Protein AF-A0A961B3Q0-F1 (afdb_monomer_lite)

Structure (mmCIF, N/CA/C/O backbone):
data_AF-A0A961B3Q0-F1
#
_entry.id   AF-A0A961B3Q0-F1
#
loop_
_atom_site.group_PDB
_atom_site.id
_atom_site.type_symbol
_atom_site.label_atom_id
_atom_site.label_alt_id
_atom_site.label_comp_id
_atom_site.label_asym_id
_atom_site.label_entity_id
_atom_site.label_seq_id
_atom_site.pdbx_PDB_ins_code
_atom_site.Cartn_x
_atom_site.Cartn_y
_atom_site.Cartn_z
_atom_site.occupancy
_atom_site.B_iso_or_equiv
_atom_site.auth_seq_id
_atom_site.auth_comp_id
_atom_site.auth_asym_id
_atom_site.auth_atom_id
_atom_site.pdbx_PDB_model_num
ATOM 1 N N . PHE A 1 1 ? 14.839 4.312 12.881 1.00 90.06 1 PHE A N 1
ATOM 2 C CA . PHE A 1 1 ? 15.370 3.310 11.937 1.00 90.06 1 PHE A CA 1
ATOM 3 C C . PHE A 1 1 ? 16.453 3.982 11.109 1.00 90.06 1 PHE A C 1
ATOM 5 O O . PHE A 1 1 ? 16.129 4.954 10.443 1.00 90.06 1 PHE A O 1
ATOM 12 N N . GLU A 1 2 ? 17.707 3.524 11.179 1.00 97.56 2 GLU A N 1
ATOM 13 C CA . GLU A 1 2 ? 18.818 4.078 10.370 1.00 97.56 2 GLU A CA 1
ATOM 14 C C . GLU A 1 2 ? 18.871 3.471 8.957 1.00 97.56 2 GLU A C 1
ATOM 16 O O . GLU A 1 2 ? 19.358 4.098 8.022 1.00 97.56 2 GLU A O 1
ATOM 21 N N . HIS A 1 3 ? 18.286 2.281 8.780 1.00 97.69 3 HIS A N 1
ATOM 22 C CA . HIS A 1 3 ? 18.258 1.552 7.513 1.00 97.69 3 HIS A CA 1
ATOM 23 C C . HIS A 1 3 ? 16.852 0.998 7.235 1.00 97.69 3 HIS A C 1
ATOM 25 O O . HIS A 1 3 ? 16.516 -0.110 7.649 1.00 97.69 3 HIS A O 1
ATOM 31 N N . ALA A 1 4 ? 16.011 1.779 6.551 1.00 97.62 4 ALA A N 1
ATOM 32 C CA . ALA A 1 4 ? 14.669 1.373 6.128 1.00 97.62 4 ALA A CA 1
ATOM 33 C C . ALA A 1 4 ? 14.521 1.532 4.609 1.00 97.62 4 ALA A C 1
ATOM 35 O O . ALA A 1 4 ? 14.620 2.637 4.081 1.00 97.62 4 ALA A O 1
ATOM 36 N N . TYR A 1 5 ? 14.277 0.422 3.911 1.00 98.19 5 TYR A N 1
ATOM 37 C CA . TYR A 1 5 ? 14.203 0.373 2.450 1.00 98.19 5 TYR A CA 1
ATOM 38 C C . TYR A 1 5 ? 12.797 -0.007 1.983 1.00 98.19 5 TYR A C 1
ATOM 40 O O . TYR A 1 5 ? 12.116 -0.830 2.602 1.00 98.19 5 TYR A O 1
ATOM 48 N N . CYS A 1 6 ? 12.369 0.571 0.862 1.00 98.12 6 CYS A N 1
ATOM 49 C CA . CYS A 1 6 ? 11.148 0.151 0.180 1.00 98.12 6 CYS A CA 1
ATOM 50 C C . CYS A 1 6 ? 11.359 -1.174 -0.570 1.00 98.12 6 CYS A C 1
ATOM 52 O O . CYS A 1 6 ? 12.486 -1.573 -0.854 1.00 98.12 6 CYS A O 1
ATOM 54 N N . GLN A 1 7 ? 10.264 -1.865 -0.893 1.00 98.25 7 GLN A N 1
ATOM 55 C CA . GLN A 1 7 ? 10.334 -3.137 -1.623 1.00 98.25 7 GLN A CA 1
ATOM 56 C C . GLN A 1 7 ? 10.513 -2.926 -3.132 1.00 98.25 7 GLN A C 1
ATOM 58 O O . GLN A 1 7 ? 11.061 -3.792 -3.802 1.00 98.25 7 GLN A O 1
ATOM 63 N N . GLN A 1 8 ? 10.067 -1.780 -3.655 1.00 98.44 8 GLN A N 1
ATOM 64 C CA . GLN A 1 8 ? 10.293 -1.345 -5.029 1.00 98.44 8 GLN A CA 1
ATOM 65 C C . GLN A 1 8 ? 10.309 0.188 -5.070 1.00 98.44 8 GLN A C 1
ATOM 67 O O . GLN A 1 8 ? 9.436 0.826 -4.483 1.00 98.44 8 GLN A O 1
ATOM 72 N N . ALA A 1 9 ? 11.273 0.784 -5.776 1.00 98.06 9 ALA A N 1
ATOM 73 C CA . ALA A 1 9 ? 11.470 2.236 -5.846 1.00 98.06 9 ALA A CA 1
ATOM 74 C C . ALA A 1 9 ? 10.506 2.939 -6.833 1.00 98.06 9 ALA A C 1
ATOM 76 O O . ALA A 1 9 ? 10.920 3.759 -7.645 1.00 98.06 9 ALA A O 1
ATOM 77 N N . VAL A 1 10 ? 9.213 2.596 -6.775 1.00 97.69 10 VAL A N 1
ATOM 78 C CA . VAL A 1 10 ? 8.124 3.172 -7.586 1.00 97.69 10 VAL A CA 1
ATOM 79 C C . VAL A 1 10 ? 6.895 3.349 -6.691 1.00 97.69 10 VAL A C 1
ATOM 81 O O . VAL A 1 10 ? 6.622 2.504 -5.838 1.00 97.69 10 VAL A O 1
ATOM 84 N N . CYS A 1 11 ? 6.146 4.444 -6.852 1.00 96.94 11 CYS A N 1
ATOM 85 C CA . CYS A 1 11 ? 5.115 4.848 -5.893 1.00 96.94 11 CYS A CA 1
ATOM 86 C C . CYS A 1 11 ? 3.980 3.821 -5.7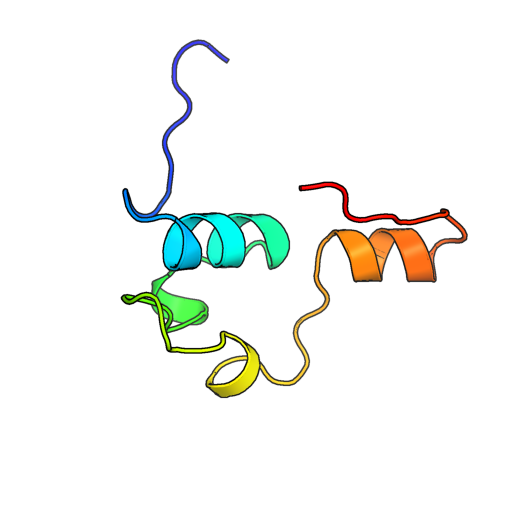15 1.00 96.94 11 CYS A C 1
ATOM 88 O O . CYS A 1 11 ? 3.754 3.395 -4.583 1.00 96.94 11 CYS A O 1
ATOM 90 N N . SER A 1 12 ? 3.287 3.398 -6.779 1.00 97.94 12 SER A N 1
ATOM 91 C CA . SER A 1 12 ? 2.165 2.445 -6.670 1.00 97.94 12 SER A CA 1
ATOM 92 C C . SER A 1 12 ? 2.595 1.061 -6.138 1.00 97.94 12 SER A C 1
ATOM 94 O O . SER A 1 12 ? 1.996 0.600 -5.158 1.00 97.94 12 SER A O 1
ATOM 96 N N . PRO A 1 13 ? 3.683 0.437 -6.640 1.00 98.19 13 PRO A N 1
ATOM 97 C CA . PRO A 1 13 ? 4.211 -0.820 -6.100 1.00 98.19 13 PRO A CA 1
ATOM 98 C C . PRO A 1 13 ? 4.606 -0.720 -4.621 1.00 98.19 13 PRO A C 1
ATOM 100 O O . PRO A 1 13 ? 4.235 -1.570 -3.810 1.00 98.19 13 PRO A O 1
ATOM 103 N N . SER A 1 14 ? 5.303 0.358 -4.241 1.00 98.50 14 SER A N 1
ATOM 104 C CA . SER A 1 14 ? 5.737 0.601 -2.860 1.00 98.50 14 SER A CA 1
ATOM 105 C C . SER A 1 14 ? 4.556 0.804 -1.905 1.00 98.50 14 SER A C 1
ATOM 107 O O . SER A 1 14 ? 4.465 0.140 -0.871 1.00 98.50 14 SER A O 1
ATOM 109 N N . ARG A 1 15 ? 3.603 1.677 -2.266 1.00 98.38 15 ARG A N 1
ATOM 110 C CA . ARG A 1 15 ? 2.416 1.966 -1.442 1.00 98.38 15 ARG A CA 1
ATOM 111 C C . ARG A 1 15 ? 1.521 0.740 -1.305 1.00 98.38 15 ARG A C 1
ATOM 113 O O . ARG A 1 15 ? 1.077 0.443 -0.198 1.00 98.38 15 ARG A O 1
ATOM 120 N N . SER A 1 16 ? 1.304 0.003 -2.395 1.00 98.44 16 SER A N 1
ATOM 121 C CA . SER A 1 16 ? 0.545 -1.251 -2.371 1.00 98.44 16 SER A CA 1
ATOM 122 C C . SER A 1 16 ? 1.205 -2.275 -1.451 1.00 98.44 16 SER A C 1
ATOM 124 O O . SER A 1 16 ? 0.510 -2.908 -0.658 1.00 98.44 16 SER A O 1
ATOM 126 N N . SER A 1 17 ? 2.538 -2.394 -1.490 1.00 98.56 17 SER A N 1
ATOM 127 C CA . SER A 1 17 ? 3.291 -3.299 -0.613 1.00 98.56 17 SER A CA 1
ATOM 128 C C . SER A 1 17 ? 3.079 -2.972 0.868 1.00 98.56 17 SER A C 1
ATOM 130 O O . SER A 1 17 ? 2.674 -3.831 1.653 1.00 98.56 17 SER A O 1
ATOM 132 N N . ILE A 1 18 ? 3.255 -1.702 1.246 1.00 98.31 18 ILE A N 1
ATOM 133 C CA . ILE A 1 18 ? 3.099 -1.247 2.635 1.00 98.31 18 ILE A CA 1
ATOM 134 C C . ILE A 1 18 ? 1.654 -1.411 3.122 1.00 98.31 18 ILE A C 1
ATOM 136 O O . ILE A 1 18 ? 1.424 -1.966 4.193 1.00 98.31 18 ILE A O 1
ATOM 140 N N . LEU A 1 19 ? 0.668 -0.951 2.346 1.00 98.50 19 LEU A N 1
ATOM 141 C CA . LEU A 1 19 ? -0.729 -0.923 2.789 1.00 98.50 19 LEU A CA 1
ATOM 142 C C . LEU A 1 19 ? -1.376 -2.309 2.839 1.00 98.50 19 LEU A C 1
ATOM 144 O O . LEU A 1 19 ? -2.354 -2.481 3.559 1.00 98.50 19 LEU A O 1
ATOM 148 N N . THR A 1 20 ? -0.857 -3.287 2.099 1.00 98.44 20 THR A N 1
ATOM 149 C CA . THR A 1 20 ? -1.328 -4.682 2.151 1.00 98.44 20 THR A CA 1
ATOM 150 C C . THR A 1 20 ? -0.484 -5.564 3.073 1.00 98.44 20 THR A C 1
ATOM 152 O O . THR A 1 20 ? -0.903 -6.670 3.414 1.00 98.44 20 THR A O 1
ATOM 155 N N . GLY A 1 21 ? 0.714 -5.112 3.461 1.00 98.25 21 GLY A N 1
ATOM 156 C C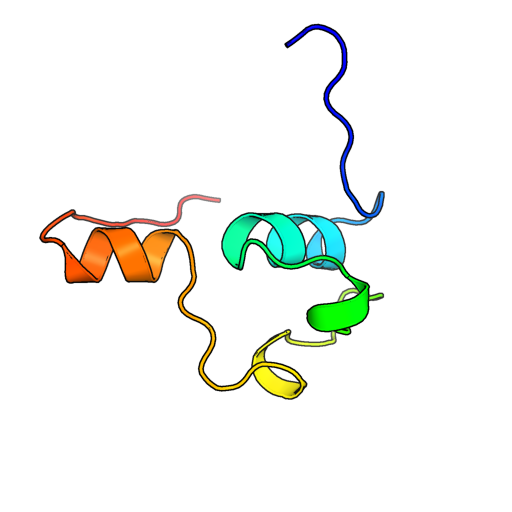A . GLY A 1 21 ? 1.701 -5.929 4.171 1.00 98.25 21 GLY A CA 1
ATOM 157 C C . GLY A 1 21 ? 2.271 -7.074 3.321 1.00 98.25 21 GLY A C 1
ATOM 158 O O . GLY A 1 21 ? 2.733 -8.077 3.867 1.00 98.25 21 GLY A O 1
ATOM 159 N N . ARG A 1 22 ? 2.206 -6.976 1.986 1.00 98.38 22 ARG A N 1
ATOM 160 C CA . ARG A 1 22 ? 2.629 -8.023 1.039 1.00 98.38 22 ARG A CA 1
ATOM 161 C C . ARG A 1 22 ? 3.729 -7.504 0.122 1.00 98.38 22 ARG A C 1
ATOM 163 O O . ARG A 1 22 ? 3.698 -6.359 -0.291 1.00 98.38 22 ARG A O 1
ATOM 170 N N . ARG A 1 23 ? 4.690 -8.355 -0.247 1.00 98.38 23 ARG A N 1
ATOM 171 C CA . ARG A 1 23 ? 5.748 -7.984 -1.207 1.00 98.38 23 ARG A CA 1
ATOM 172 C C . ARG A 1 23 ? 5.173 -7.782 -2.623 1.00 98.38 23 ARG A C 1
ATOM 174 O O . ARG A 1 23 ? 4.150 -8.403 -2.923 1.00 98.38 23 ARG A O 1
ATOM 181 N N . PRO A 1 24 ? 5.851 -7.019 -3.509 1.00 98.06 24 PRO A N 1
ATOM 182 C CA . PRO A 1 24 ? 5.455 -6.852 -4.913 1.00 98.06 24 PRO A CA 1
ATOM 183 C C . PRO A 1 24 ? 5.158 -8.171 -5.639 1.00 98.06 24 PRO A C 1
ATOM 185 O O . PRO A 1 24 ? 4.197 -8.265 -6.394 1.00 98.06 24 PRO A O 1
ATOM 188 N N . ASP A 1 25 ? 5.895 -9.237 -5.321 1.00 98.19 25 ASP A N 1
ATOM 189 C CA . ASP A 1 25 ? 5.673 -10.565 -5.908 1.00 98.19 25 ASP A CA 1
ATOM 190 C C . ASP A 1 25 ? 4.321 -11.192 -5.567 1.00 98.19 25 ASP A C 1
ATOM 192 O O . ASP A 1 25 ? 3.829 -12.028 -6.326 1.00 98.19 25 ASP A O 1
ATOM 196 N N . ALA A 1 26 ? 3.717 -10.799 -4.445 1.00 98.19 26 ALA A N 1
ATOM 197 C CA . ALA A 1 26 ? 2.385 -11.228 -4.042 1.00 98.19 26 ALA A CA 1
ATOM 198 C C . ALA A 1 26 ? 1.302 -10.246 -4.509 1.00 98.19 26 ALA A C 1
ATOM 200 O O . ALA A 1 26 ? 0.227 -10.684 -4.905 1.00 98.19 26 ALA A O 1
ATOM 201 N N . THR A 1 27 ? 1.567 -8.933 -4.487 1.00 98.19 27 THR A N 1
ATOM 202 C CA . THR A 1 27 ? 0.597 -7.927 -4.962 1.00 98.19 27 THR A CA 1
ATOM 203 C C . THR A 1 27 ? 0.474 -7.894 -6.485 1.00 98.19 27 THR A C 1
ATOM 205 O O . THR A 1 27 ? -0.549 -7.440 -6.987 1.00 98.19 27 THR A O 1
ATOM 208 N N . LYS A 1 28 ? 1.508 -8.352 -7.207 1.00 98.31 28 LYS A N 1
ATOM 209 C CA . LYS A 1 28 ? 1.662 -8.279 -8.671 1.00 98.31 28 LYS A CA 1
ATOM 210 C C . LYS A 1 28 ? 1.572 -6.861 -9.246 1.00 98.31 28 LYS A C 1
ATOM 212 O O . LYS A 1 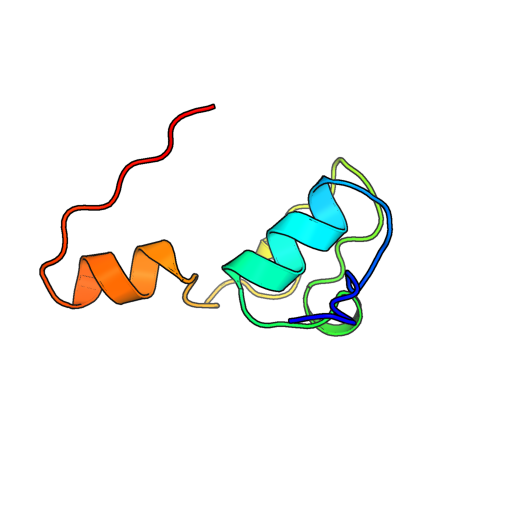28 ? 1.345 -6.698 -10.439 1.00 98.31 28 LYS A O 1
ATOM 217 N N . VAL A 1 29 ? 1.774 -5.839 -8.414 1.00 98.50 29 VAL A N 1
ATOM 218 C CA . VAL A 1 29 ? 1.817 -4.437 -8.845 1.00 98.50 29 VAL A CA 1
ATOM 219 C C . VAL A 1 29 ? 3.265 -4.062 -9.119 1.00 98.50 29 VAL A C 1
ATOM 221 O O . VAL A 1 29 ? 4.050 -3.926 -8.181 1.00 98.50 29 VAL A O 1
ATOM 224 N N . TYR A 1 30 ? 3.604 -3.884 -10.394 1.00 98.12 30 TYR A N 1
ATOM 225 C CA . TYR A 1 30 ? 4.954 -3.514 -10.841 1.00 98.12 30 TYR A CA 1
ATOM 226 C C . TYR A 1 30 ? 4.998 -2.167 -11.577 1.00 98.12 30 TYR A C 1
ATOM 228 O O . TYR A 1 30 ? 6.081 -1.613 -11.763 1.00 98.12 30 TYR A O 1
ATOM 236 N N . ASP A 1 31 ? 3.835 -1.628 -11.938 1.00 97.69 31 ASP A N 1
ATOM 237 C CA . ASP A 1 31 ? 3.631 -0.383 -12.677 1.00 97.69 31 ASP A CA 1
ATOM 238 C C . ASP A 1 31 ? 2.705 0.575 -11.896 1.00 97.69 31 ASP A C 1
ATOM 240 O O . ASP A 1 31 ? 2.528 0.439 -10.680 1.00 97.69 31 ASP A O 1
ATOM 244 N N . LEU A 1 32 ? 2.166 1.590 -12.576 1.00 97.44 32 LEU A N 1
ATOM 245 C CA . LEU A 1 32 ? 1.276 2.593 -11.987 1.00 97.44 32 LEU A CA 1
ATOM 246 C C . LEU A 1 32 ? -0.216 2.336 -12.245 1.00 97.44 32 LEU A C 1
ATOM 248 O O . LEU A 1 32 ? -1.037 3.017 -11.635 1.00 97.44 32 LEU A O 1
ATOM 252 N N . ASP A 1 33 ? -0.557 1.349 -13.074 1.00 97.88 33 ASP A N 1
ATOM 253 C CA . ASP A 1 33 ? -1.927 1.110 -13.546 1.00 97.88 33 ASP A CA 1
ATOM 254 C C . ASP A 1 33 ? -2.558 -0.128 -12.891 1.00 97.88 33 ASP A C 1
ATOM 256 O O . ASP A 1 33 ? -3.767 -0.187 -12.651 1.00 97.88 33 ASP A O 1
ATOM 260 N N . THR A 1 34 ? -1.740 -1.125 -12.558 1.00 97.56 34 THR A N 1
ATOM 261 C CA . THR A 1 34 ? -2.182 -2.400 -12.001 1.00 97.56 34 THR A CA 1
ATOM 262 C C . THR A 1 34 ? -2.685 -2.225 -10.571 1.00 97.56 34 THR A C 1
ATOM 264 O O . THR A 1 34 ? -1.962 -1.802 -9.667 1.00 97.56 34 THR A O 1
ATOM 267 N N . HIS A 1 35 ? -3.929 -2.632 -10.323 1.00 97.88 35 HIS A N 1
ATOM 268 C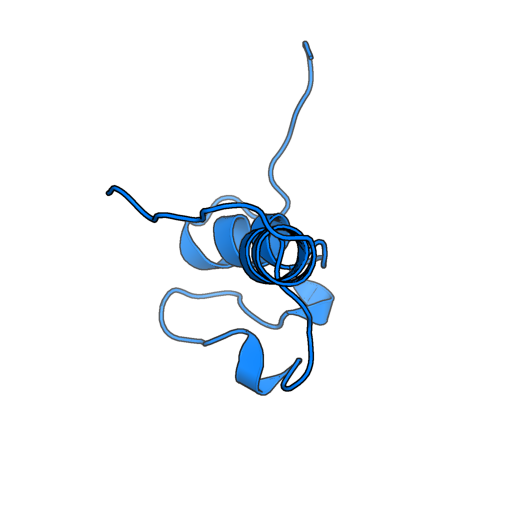 CA . HIS A 1 35 ? -4.512 -2.616 -8.987 1.00 97.88 35 HIS A CA 1
ATOM 269 C C . HIS A 1 35 ? -4.264 -3.944 -8.250 1.00 97.88 35 HIS A C 1
ATOM 271 O O . HIS A 1 35 ? -4.614 -5.013 -8.751 1.00 97.88 35 HIS A O 1
ATOM 277 N N . PHE A 1 36 ? -3.750 -3.901 -7.013 1.00 98.12 36 PHE A N 1
ATOM 278 C CA . PHE A 1 36 ? -3.366 -5.104 -6.244 1.00 98.12 36 PHE A CA 1
ATOM 279 C C . PHE A 1 36 ? -4.513 -6.103 -6.001 1.00 98.12 36 PHE A C 1
ATOM 281 O O . PHE A 1 36 ? -4.267 -7.286 -5.771 1.00 98.12 36 PHE A O 1
ATOM 288 N N . ARG A 1 37 ? -5.777 -5.655 -6.055 1.00 98.25 37 ARG A N 1
ATOM 289 C CA . ARG A 1 37 ? -6.955 -6.537 -5.923 1.00 98.25 37 ARG A CA 1
ATOM 290 C C . ARG A 1 37 ? -7.120 -7.515 -7.081 1.00 98.25 37 ARG A C 1
ATOM 292 O O . ARG A 1 37 ? -7.814 -8.504 -6.900 1.00 98.25 37 ARG A O 1
ATOM 299 N N . ALA A 1 38 ? -6.486 -7.264 -8.228 1.00 98.12 38 ALA A N 1
ATOM 300 C CA . ALA A 1 38 ? -6.473 -8.225 -9.325 1.00 98.12 38 ALA A CA 1
ATOM 301 C C . ALA A 1 38 ? -5.787 -9.539 -8.908 1.00 98.12 38 ALA A C 1
ATOM 303 O O . ALA A 1 38 ? -6.258 -10.614 -9.261 1.00 98.12 38 ALA A O 1
ATOM 304 N N . ALA A 1 39 ? -4.712 -9.456 -8.115 1.00 98.06 39 ALA A N 1
ATOM 305 C CA . ALA A 1 39 ? -4.018 -10.624 -7.575 1.00 98.06 39 ALA A CA 1
ATOM 306 C C . ALA A 1 39 ? -4.523 -11.037 -6.182 1.00 98.06 39 ALA A C 1
ATOM 308 O O . ALA A 1 39 ? -4.522 -12.220 -5.853 1.00 98.06 39 ALA A O 1
ATOM 309 N N . LEU A 1 40 ? -4.938 -10.073 -5.352 1.00 98.12 40 LEU A N 1
ATOM 310 C CA . LEU A 1 40 ? -5.308 -10.283 -3.949 1.00 98.12 40 LEU A CA 1
ATOM 311 C C . LEU A 1 40 ? -6.715 -9.728 -3.646 1.00 98.12 40 LEU A C 1
ATOM 313 O O . LEU A 1 40 ? -6.827 -8.722 -2.933 1.00 98.12 40 LEU A O 1
ATOM 317 N N . PRO A 1 41 ? -7.792 -10.349 -4.160 1.00 98.06 41 PRO A N 1
ATOM 318 C CA . PRO A 1 41 ? -9.151 -9.808 -4.068 1.00 98.06 41 PRO A CA 1
ATOM 319 C C . PRO A 1 41 ? -9.614 -9.577 -2.624 1.00 98.06 41 PRO A C 1
ATOM 321 O O . PRO A 1 41 ? -10.212 -8.540 -2.345 1.00 98.06 41 PRO A O 1
ATOM 324 N N . ASP A 1 42 ? -9.216 -10.438 -1.683 1.00 97.94 42 ASP A N 1
ATOM 325 C CA . ASP A 1 42 ? -9.710 -10.425 -0.294 1.00 97.94 42 ASP A CA 1
ATOM 326 C C . ASP A 1 42 ? -8.701 -9.894 0.739 1.00 97.94 42 ASP A C 1
ATOM 328 O O . ASP A 1 42 ? -8.934 -9.944 1.944 1.00 97.94 42 ASP A O 1
ATOM 332 N N . CYS A 1 43 ? -7.554 -9.360 0.307 1.00 97.94 43 CYS A N 1
ATOM 333 C CA . CYS A 1 43 ? -6.527 -8.868 1.231 1.00 97.94 43 CYS A CA 1
ATOM 334 C C . CYS A 1 43 ? -7.042 -7.731 2.134 1.00 97.94 43 CYS A C 1
ATOM 336 O O . CYS A 1 43 ? -7.513 -6.707 1.655 1.00 97.94 43 CYS A O 1
ATOM 338 N N . VAL A 1 44 ? -6.920 -7.859 3.452 1.00 98.31 44 VAL A N 1
ATOM 339 C CA . VAL A 1 44 ? -7.239 -6.752 4.366 1.00 98.31 44 VAL A CA 1
ATOM 340 C C . VAL A 1 44 ? -6.079 -5.757 4.366 1.00 98.31 44 VAL A C 1
ATOM 342 O O . VAL A 1 44 ? -4.950 -6.128 4.682 1.00 98.31 44 VAL A O 1
ATOM 345 N N . THR A 1 45 ? -6.342 -4.501 4.005 1.00 98.69 45 THR A N 1
ATOM 346 C CA . THR A 1 45 ? -5.332 -3.436 4.060 1.00 98.69 45 THR A CA 1
ATOM 347 C C . THR A 1 45 ? -5.173 -2.885 5.474 1.00 98.69 45 THR A C 1
ATOM 349 O O . THR A 1 45 ? -6.067 -3.013 6.311 1.00 98.69 45 THR A O 1
ATOM 352 N N . LEU A 1 46 ? -4.055 -2.211 5.742 1.00 98.62 46 LEU A N 1
ATOM 353 C CA . LEU A 1 46 ? -3.769 -1.590 7.031 1.00 98.62 46 LEU A CA 1
ATOM 354 C C . LEU A 1 46 ? -4.915 -0.659 7.494 1.00 98.62 46 LEU A C 1
ATOM 356 O O . LEU A 1 46 ? -5.413 -0.869 8.601 1.00 98.62 46 LEU A O 1
ATOM 360 N N . PRO A 1 47 ? -5.442 0.281 6.674 1.00 98.56 47 PRO A N 1
ATOM 361 C CA . PRO A 1 47 ? -6.610 1.069 7.074 1.00 98.56 47 PRO A CA 1
ATOM 362 C C . PRO A 1 47 ? -7.874 0.225 7.285 1.00 98.56 47 PRO A C 1
ATOM 364 O O . PRO A 1 47 ? -8.628 0.484 8.219 1.00 98.56 47 PRO A O 1
ATOM 367 N N . GLN A 1 48 ? -8.118 -0.804 6.462 1.00 98.62 48 GLN A N 1
ATOM 368 C CA . GLN A 1 48 ? -9.278 -1.688 6.647 1.00 98.62 48 GLN A CA 1
ATOM 369 C C . GLN A 1 48 ? -9.218 -2.424 7.991 1.00 98.62 48 GLN A C 1
ATOM 371 O O . GLN A 1 48 ? -10.237 -2.519 8.671 1.00 98.62 48 GLN A O 1
ATOM 376 N N . HIS A 1 49 ? -8.032 -2.886 8.397 1.00 98.69 49 HIS A N 1
ATOM 377 C CA . HIS A 1 49 ? -7.824 -3.534 9.688 1.00 98.69 49 HIS A CA 1
ATOM 378 C C . HIS A 1 49 ? -8.159 -2.592 10.851 1.00 98.69 49 HIS A C 1
ATOM 380 O O . HIS A 1 49 ? -8.948 -2.953 11.721 1.00 98.69 49 HIS A O 1
ATOM 386 N N . PHE A 1 50 ? -7.633 -1.364 10.845 1.00 98.81 50 PHE A N 1
ATOM 387 C CA . PHE A 1 50 ? -7.949 -0.375 11.883 1.00 98.81 50 PHE A CA 1
ATOM 388 C C . PHE A 1 50 ? -9.441 -0.025 11.911 1.00 98.81 50 PHE A C 1
ATOM 390 O O . PHE A 1 50 ? -10.054 -0.020 12.978 1.00 98.81 50 PHE A O 1
ATOM 397 N N . LYS A 1 51 ? -10.054 0.188 10.741 1.00 98.75 51 LYS A N 1
ATOM 398 C CA . LYS A 1 51 ? -11.489 0.475 10.630 1.00 98.75 51 LYS A CA 1
ATOM 399 C C . LYS A 1 51 ? -12.353 -0.640 11.226 1.00 98.75 51 LYS A C 1
ATOM 401 O O . LYS A 1 51 ? -13.310 -0.352 11.937 1.00 98.75 51 LYS A O 1
ATOM 406 N N . ALA A 1 52 ? -12.008 -1.902 10.966 1.00 98.62 52 ALA A N 1
ATOM 407 C CA . ALA A 1 52 ? -12.720 -3.056 11.516 1.00 98.62 52 ALA A CA 1
ATOM 408 C C . ALA A 1 52 ? -12.610 -3.164 13.049 1.00 98.62 52 ALA A C 1
ATOM 410 O O . ALA A 1 52 ? -13.458 -3.790 13.675 1.00 98.62 52 ALA A O 1
ATOM 411 N N . ASN A 1 53 ? -11.606 -2.522 13.653 1.00 98.81 53 ASN A N 1
ATOM 412 C CA . ASN A 1 53 ? -11.366 -2.499 15.097 1.00 98.81 53 ASN A CA 1
ATOM 413 C C . ASN A 1 53 ? -11.816 -1.182 15.759 1.00 98.81 53 ASN A C 1
ATOM 415 O O . ASN A 1 53 ? -11.308 -0.807 16.812 1.00 98.81 53 ASN A O 1
ATOM 419 N N . GLY A 1 54 ? -12.757 -0.457 15.146 1.00 98.69 54 GLY A N 1
ATOM 420 C CA . GLY A 1 54 ? -13.389 0.722 15.750 1.00 98.69 54 GLY A CA 1
ATOM 421 C C . GLY A 1 54 ? -12.615 2.035 15.603 1.00 98.69 54 GLY A C 1
ATOM 422 O O . GLY A 1 54 ? -13.038 3.049 16.154 1.00 98.69 54 GLY A O 1
ATOM 423 N N . TYR A 1 55 ? -11.518 2.059 14.841 1.00 98.81 55 TYR A N 1
ATOM 424 C CA . TYR A 1 55 ? -10.780 3.294 14.577 1.00 98.81 55 TYR A CA 1
ATOM 425 C C . TYR A 1 55 ? -11.381 4.073 13.404 1.00 98.81 55 TYR A C 1
ATOM 427 O O . TYR A 1 55 ? -11.758 3.510 12.371 1.00 98.81 55 TYR A O 1
ATOM 435 N N . HIS A 1 56 ? -11.391 5.401 13.521 1.00 98.50 56 HIS A N 1
ATOM 436 C CA . HIS A 1 56 ? -11.595 6.272 12.369 1.00 98.50 56 HIS A CA 1
ATOM 437 C C . HIS A 1 56 ? -10.365 6.212 11.454 1.00 98.50 56 HIS A C 1
ATOM 439 O O . HIS A 1 56 ? -9.230 6.298 11.919 1.00 98.50 56 HIS A O 1
ATOM 445 N N . THR A 1 57 ? -10.586 6.070 10.147 1.00 98.38 57 THR A N 1
ATOM 446 C CA . THR A 1 5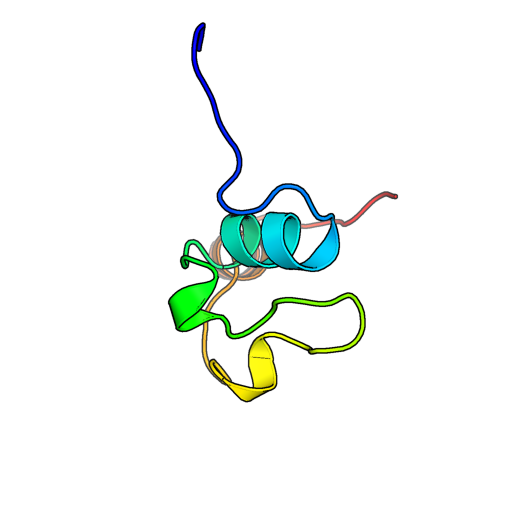7 ? -9.515 6.013 9.145 1.00 98.38 57 THR A CA 1
ATOM 447 C C . THR A 1 57 ? -9.807 7.008 8.032 1.00 98.38 57 THR A C 1
ATOM 449 O O . THR A 1 57 ? -10.918 7.042 7.503 1.00 98.38 57 THR A O 1
ATOM 452 N N . ALA A 1 58 ? -8.813 7.825 7.688 1.00 97.94 58 ALA A N 1
ATOM 453 C CA . ALA A 1 58 ? -8.912 8.864 6.671 1.00 97.94 58 ALA A CA 1
ATOM 454 C C . ALA A 1 58 ? -7.658 8.856 5.789 1.00 97.94 58 ALA A C 1
ATOM 456 O O . ALA A 1 58 ? -6.556 8.594 6.272 1.00 97.94 58 ALA A O 1
ATOM 457 N N . GLY A 1 59 ? -7.837 9.133 4.498 1.00 96.00 59 GLY A N 1
ATOM 458 C CA . GLY A 1 59 ? -6.748 9.393 3.561 1.00 96.00 59 GLY A CA 1
ATOM 459 C C . GLY A 1 59 ? -6.685 10.885 3.257 1.00 96.00 59 GLY A C 1
ATOM 460 O O . GLY A 1 59 ? -7.693 11.470 2.871 1.00 96.00 59 GLY A O 1
ATOM 461 N N . LEU A 1 60 ? -5.511 11.483 3.433 1.00 96.00 60 LEU A N 1
ATOM 462 C CA . LEU A 1 60 ? -5.192 12.854 3.038 1.00 96.00 60 LEU A CA 1
ATOM 463 C C . LEU A 1 60 ? -3.961 12.776 2.128 1.00 96.00 60 LEU A C 1
ATOM 465 O O . LEU A 1 60 ? -3.104 11.931 2.381 1.00 96.00 60 LEU A O 1
ATOM 469 N N . GLY A 1 61 ? -3.953 13.586 1.064 1.00 85.69 61 GLY A N 1
ATOM 470 C CA . GLY A 1 61 ? -3.039 13.489 -0.088 1.00 85.69 61 GLY A CA 1
ATOM 471 C C . GLY A 1 61 ? -1.577 13.202 0.235 1.00 85.69 61 GLY A C 1
ATOM 472 O O . GLY A 1 61 ? -1.033 13.876 1.136 1.00 85.69 61 GLY A O 1
#

Foldseek 3Di:
DVDDDFLDPDDVQRVQCQFQVHHCVQQVDPDDPDGSCVRVVPGQTPQNVCVVVVDDDDDDD

pLDDT: mean 97.8, std 1.95, range [85.69, 98.81]

Secondary structure (DSSP, 8-state):
------SSSSHHHHHHHHHHT--HHHH---SSS--GGGT-TTPPPHHHHHHHTT-------

Sequence (61 aa):
FEHAYCQQAVCSPSRSSI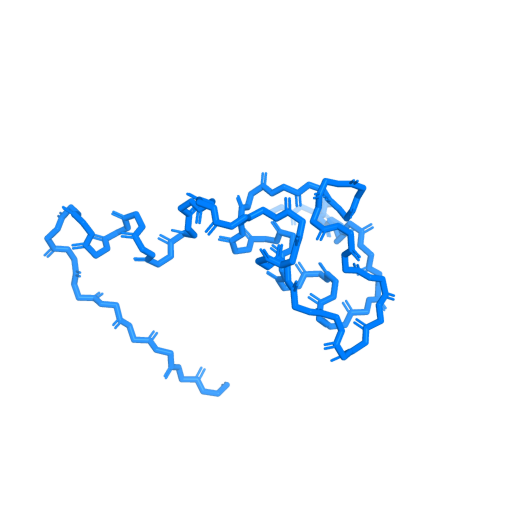LTGRRPDATKVYDLDTHFRAALPDCVTLPQHFKANGYHTAGLG

Radius of gyration: 12.51 Å; chains: 1; bounding box: 32×25×29 Å